Protein AF-A0A1B6F6C7-F1 (afdb_monomer_lite)

Structure (mmCIF, N/CA/C/O backbone):
data_AF-A0A1B6F6C7-F1
#
_entry.id   AF-A0A1B6F6C7-F1
#
loop_
_atom_site.group_PDB
_atom_site.id
_atom_site.type_symbol
_atom_site.label_atom_id
_atom_site.label_alt_id
_atom_site.label_comp_id
_atom_site.label_asym_id
_atom_site.label_entity_id
_atom_site.label_seq_id
_atom_site.pdbx_PDB_ins_code
_atom_site.Cartn_x
_atom_site.Cartn_y
_atom_site.Cartn_z
_atom_site.occupancy
_atom_site.B_iso_or_equiv
_atom_site.auth_seq_id
_atom_site.auth_comp_id
_atom_site.auth_asym_id
_atom_site.auth_atom_id
_atom_site.pdbx_PDB_model_num
ATOM 1 N N . MET A 1 1 ? -15.067 -20.231 -19.070 1.00 76.25 1 MET A N 1
ATOM 2 C CA . MET A 1 1 ? -14.391 -19.000 -18.606 1.00 76.25 1 MET A CA 1
ATOM 3 C C . MET A 1 1 ? -13.156 -18.671 -19.446 1.00 76.25 1 MET A C 1
ATOM 5 O O . MET A 1 1 ? -13.174 -17.639 -20.091 1.00 76.25 1 MET A O 1
ATOM 9 N N . PHE A 1 2 ? -12.139 -19.541 -19.534 1.00 83.88 2 PHE A N 1
ATOM 10 C CA . PHE A 1 2 ? -10.850 -19.178 -20.162 1.00 83.88 2 PHE A CA 1
ATOM 11 C C . PHE A 1 2 ? -10.622 -19.652 -21.613 1.00 83.88 2 PHE A C 1
ATOM 13 O O . PHE A 1 2 ? -9.588 -19.335 -22.185 1.00 83.88 2 PHE A O 1
ATOM 20 N N . GLN A 1 3 ? -11.558 -20.398 -22.221 1.00 86.00 3 GLN A N 1
ATOM 21 C CA . GLN A 1 3 ? -11.518 -20.825 -23.640 1.00 86.00 3 GLN A CA 1
ATOM 22 C C . GLN A 1 3 ? -10.151 -21.385 -24.111 1.00 86.00 3 GLN A C 1
ATOM 24 O O . GLN A 1 3 ? -9.666 -21.042 -25.184 1.00 86.00 3 GLN A O 1
ATOM 29 N N . GLY A 1 4 ? -9.484 -22.199 -23.285 1.00 85.31 4 GLY A N 1
ATOM 30 C CA . GLY A 1 4 ? -8.169 -22.777 -23.611 1.00 85.31 4 GLY A CA 1
ATOM 31 C C . GLY A 1 4 ? -6.970 -21.825 -23.470 1.00 85.31 4 GLY A C 1
ATOM 32 O O . GLY A 1 4 ? -5.833 -22.246 -23.650 1.00 85.31 4 GLY A O 1
ATOM 33 N N . LYS A 1 5 ? -7.185 -20.559 -23.094 1.00 87.38 5 LYS A N 1
ATOM 34 C CA . LYS A 1 5 ? -6.130 -19.562 -22.863 1.00 87.38 5 LYS A CA 1
ATOM 35 C C . LYS A 1 5 ? -5.751 -19.517 -21.381 1.00 87.38 5 LYS A C 1
ATOM 37 O O . LYS A 1 5 ? -6.197 -18.640 -20.646 1.00 87.38 5 LYS A O 1
ATOM 42 N N . ALA A 1 6 ? -4.921 -20.465 -20.942 1.00 88.44 6 ALA A N 1
ATOM 43 C CA . ALA A 1 6 ? -4.519 -20.602 -19.535 1.00 88.44 6 ALA A CA 1
ATOM 44 C C . ALA A 1 6 ? -3.906 -19.319 -18.932 1.00 88.44 6 ALA A C 1
ATOM 46 O O . ALA A 1 6 ? -4.139 -19.018 -17.766 1.00 88.44 6 ALA A O 1
ATOM 47 N N . GLN A 1 7 ? -3.201 -18.513 -19.733 1.00 88.25 7 GLN A N 1
ATOM 48 C CA . GLN A 1 7 ? -2.623 -17.233 -19.300 1.00 88.25 7 GLN A CA 1
ATOM 49 C C . GLN A 1 7 ? -3.668 -16.242 -18.742 1.00 88.25 7 GLN A C 1
ATOM 51 O O . GLN A 1 7 ? -3.329 -15.437 -17.870 1.00 88.25 7 GLN A O 1
ATOM 56 N N . LEU A 1 8 ? -4.928 -16.312 -19.193 1.00 90.38 8 LEU A N 1
ATOM 57 C CA . LEU A 1 8 ? -5.997 -15.419 -18.727 1.00 90.38 8 LEU A CA 1
ATOM 58 C C . LEU A 1 8 ? -6.417 -15.726 -17.286 1.00 90.38 8 LEU A C 1
ATOM 60 O O . LEU A 1 8 ? -7.058 -14.896 -16.651 1.00 90.38 8 LEU A O 1
ATOM 64 N N . ALA A 1 9 ? -6.050 -16.900 -16.766 1.00 91.19 9 ALA A N 1
ATOM 65 C CA . ALA A 1 9 ? -6.248 -17.251 -15.365 1.00 91.19 9 ALA A CA 1
ATOM 66 C C . ALA A 1 9 ? -5.147 -16.686 -14.451 1.00 91.19 9 ALA A C 1
ATOM 68 O O . ALA A 1 9 ? -5.316 -16.676 -13.238 1.00 91.19 9 ALA A O 1
ATOM 69 N N . SER A 1 10 ? -4.026 -16.212 -15.006 1.00 89.31 10 SER A N 1
ATOM 70 C CA . SER A 1 10 ? -2.888 -15.697 -14.229 1.00 89.31 10 SER A CA 1
ATOM 71 C C . SER A 1 10 ? -2.693 -14.187 -14.349 1.00 89.31 10 SER A C 1
ATOM 73 O O . SER A 1 10 ? -1.942 -13.610 -13.566 1.00 89.31 10 SER A O 1
ATOM 75 N N . SER A 1 11 ? -3.307 -13.539 -15.341 1.00 88.00 11 SER A N 1
ATOM 76 C CA . SER A 1 11 ? -3.130 -12.106 -15.577 1.00 88.00 11 SER A CA 1
ATOM 77 C C . SER A 1 11 ? -4.340 -11.464 -16.247 1.00 88.00 11 SER A C 1
ATOM 79 O O . SER A 1 11 ? -5.060 -12.102 -17.017 1.00 88.00 11 SER A O 1
ATOM 81 N N . GLY A 1 12 ? -4.507 -10.166 -15.996 1.00 88.94 12 GLY A N 1
ATOM 82 C CA . GLY A 1 12 ? -5.610 -9.371 -16.521 1.00 88.94 12 GLY A CA 1
ATOM 83 C C . GLY A 1 12 ? -6.901 -9.521 -15.709 1.00 88.94 12 GLY A C 1
ATOM 84 O O . GLY A 1 12 ? -6.965 -10.279 -14.747 1.00 88.94 12 GLY A O 1
ATOM 85 N N . PRO A 1 13 ? -7.967 -8.800 -16.079 1.00 90.44 13 PRO A N 1
ATOM 86 C CA . PRO A 1 13 ? -9.193 -8.748 -15.283 1.00 90.44 13 PRO A CA 1
ATOM 87 C C . PRO A 1 13 ? -9.908 -10.102 -15.160 1.00 90.44 13 PRO A C 1
ATOM 89 O O . PRO A 1 13 ? -10.603 -10.339 -14.179 1.00 90.44 13 PRO A O 1
ATOM 92 N N . LEU A 1 14 ? -9.718 -11.014 -16.121 1.00 93.06 14 LEU A N 1
ATOM 93 C CA . LEU A 1 14 ? -10.320 -12.351 -16.082 1.00 93.06 14 LEU A CA 1
ATOM 94 C C . LEU A 1 14 ? -9.690 -13.270 -15.027 1.00 93.06 14 LEU A C 1
ATOM 96 O O . LEU A 1 14 ? -10.319 -14.260 -14.660 1.00 93.06 14 LEU A O 1
ATOM 100 N N . SER A 1 15 ? -8.496 -12.951 -14.516 1.00 94.12 15 SER A N 1
ATOM 101 C CA . SER A 1 15 ? -7.880 -13.714 -13.427 1.00 94.12 15 SER A CA 1
ATOM 102 C C . SER A 1 15 ? -8.409 -13.321 -12.045 1.00 94.12 15 SER A C 1
ATOM 104 O O . SER A 1 15 ? -8.000 -13.910 -11.047 1.00 94.12 15 SER A O 1
ATOM 106 N N . ILE A 1 16 ? -9.268 -12.301 -11.954 1.00 94.81 16 ILE A N 1
ATOM 107 C CA . ILE A 1 16 ? -9.734 -11.747 -10.681 1.00 94.81 16 ILE A CA 1
ATOM 108 C C . ILE A 1 16 ? -10.957 -12.529 -10.190 1.00 94.81 16 ILE A C 1
ATOM 110 O O . ILE A 1 16 ? -12.015 -12.522 -10.817 1.00 94.81 16 ILE A O 1
ATOM 114 N N . ALA A 1 17 ? -10.820 -13.173 -9.031 1.00 95.56 17 ALA A N 1
ATOM 115 C CA . ALA A 1 17 ? -11.949 -13.672 -8.249 1.00 95.56 17 ALA A CA 1
ATOM 116 C C . ALA A 1 17 ? -12.552 -12.550 -7.383 1.00 95.56 17 ALA A C 1
ATOM 118 O O . ALA A 1 17 ? -11.918 -11.518 -7.168 1.00 95.56 17 ALA A O 1
ATOM 119 N N . VAL A 1 18 ? -13.762 -12.756 -6.852 1.00 97.31 18 VAL A N 1
ATOM 120 C CA . VAL A 1 18 ? -14.419 -11.781 -5.962 1.00 97.31 18 VAL A CA 1
ATOM 121 C C . VAL A 1 18 ? -13.561 -11.559 -4.701 1.00 97.31 18 VAL A C 1
ATOM 123 O O . VAL A 1 18 ? -13.364 -12.515 -3.945 1.00 97.31 18 VAL A O 1
ATOM 126 N N . PRO A 1 19 ? -13.058 -10.335 -4.435 1.00 97.12 19 PRO A N 1
ATOM 127 C CA . PRO A 1 19 ? -12.246 -10.067 -3.248 1.00 97.12 19 PRO A CA 1
ATOM 128 C C . PRO A 1 19 ? -13.073 -10.178 -1.958 1.00 97.12 19 PRO A C 1
ATOM 130 O O . PRO A 1 19 ? -14.096 -9.513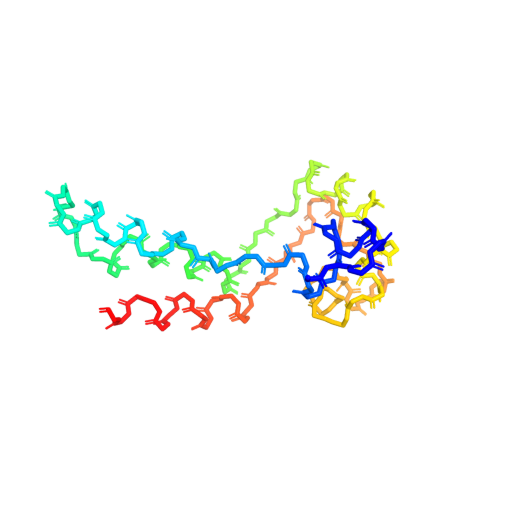 -1.813 1.00 97.12 19 PRO A O 1
ATOM 133 N N . GLY A 1 20 ? -12.624 -11.010 -1.012 1.00 97.94 20 GLY A N 1
ATOM 134 C CA . GLY A 1 20 ? -13.319 -11.265 0.261 1.00 97.94 20 GLY A CA 1
ATOM 135 C C . GLY A 1 20 ? -12.660 -10.660 1.504 1.00 97.94 20 GLY A C 1
ATOM 136 O O . GLY A 1 20 ? -13.210 -10.785 2.595 1.00 97.94 20 GLY A O 1
ATOM 137 N N . GLU A 1 21 ? -11.498 -10.017 1.354 1.00 97.88 21 GLU A N 1
ATOM 138 C CA . GLU A 1 21 ? -10.640 -9.569 2.461 1.00 97.88 21 GLU A CA 1
ATOM 139 C C . GLU A 1 21 ? -11.379 -8.673 3.471 1.00 97.88 21 GLU A C 1
ATOM 141 O O . GLU A 1 21 ? -11.460 -9.015 4.650 1.00 97.88 21 GLU A O 1
ATOM 146 N N . LEU A 1 22 ? -12.009 -7.586 3.005 1.00 97.12 22 LEU A N 1
ATOM 147 C CA . LEU A 1 22 ? -12.728 -6.648 3.879 1.00 97.12 22 LEU A CA 1
ATOM 148 C C . LEU A 1 22 ? -13.891 -7.306 4.620 1.00 97.12 22 LEU A C 1
ATOM 150 O O . LEU A 1 22 ? -14.083 -7.058 5.807 1.00 97.12 22 LEU A O 1
ATOM 154 N N . LYS A 1 23 ? -14.640 -8.186 3.944 1.00 97.19 23 LYS A N 1
ATOM 155 C CA . LYS A 1 23 ? -15.726 -8.93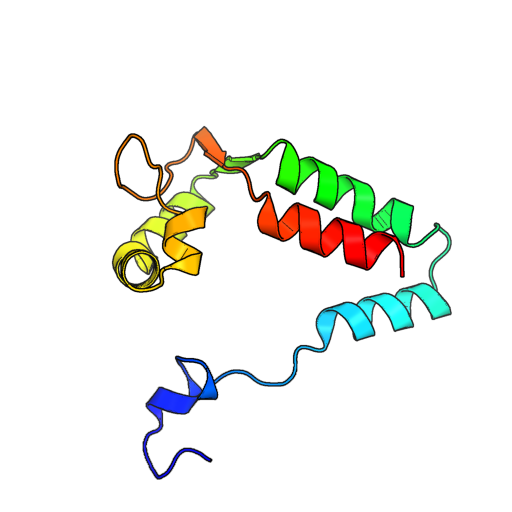0 4.584 1.00 97.19 23 LYS A CA 1
ATOM 156 C C . LYS A 1 23 ? -15.183 -9.857 5.669 1.00 97.19 23 LYS A C 1
ATOM 158 O O . LYS A 1 23 ? -15.757 -9.922 6.747 1.00 97.19 23 LYS A O 1
ATOM 163 N N . GLY A 1 24 ? -14.066 -10.537 5.414 1.00 98.12 24 GLY A N 1
ATOM 164 C CA . GLY A 1 24 ? -13.405 -11.374 6.414 1.00 98.12 24 GLY A CA 1
ATOM 165 C C . GLY A 1 24 ? -12.991 -10.582 7.655 1.00 98.12 24 GLY A C 1
ATOM 166 O O . GLY A 1 24 ? -13.315 -10.984 8.772 1.00 98.12 24 GLY A O 1
ATOM 167 N N . TYR A 1 25 ? -12.336 -9.433 7.467 1.00 97.81 25 TYR A N 1
ATOM 168 C CA . TYR A 1 25 ? -11.942 -8.562 8.578 1.00 97.81 25 TYR A CA 1
ATOM 169 C C . TYR A 1 25 ? -13.144 -8.040 9.360 1.00 97.81 25 TYR A C 1
ATOM 171 O O . TYR A 1 25 ? -13.129 -8.078 10.588 1.00 97.81 25 TYR A O 1
ATOM 179 N N . TRP A 1 26 ? -14.199 -7.622 8.663 1.00 97.31 26 TRP A N 1
ATOM 180 C CA . TRP A 1 26 ? -15.425 -7.145 9.288 1.00 97.31 26 TRP A CA 1
ATOM 181 C C . TRP A 1 26 ? -16.129 -8.226 10.113 1.00 97.31 26 TRP A C 1
ATOM 183 O O . TRP A 1 26 ? -16.496 -7.978 11.256 1.00 97.31 26 TRP A O 1
ATOM 193 N N . GLU A 1 27 ? -16.279 -9.450 9.598 1.00 98.25 27 GLU A N 1
ATOM 194 C CA . GLU A 1 27 ? -16.920 -10.531 10.364 1.00 98.25 27 GLU A CA 1
ATOM 195 C C . GLU A 1 27 ? -16.095 -10.930 11.600 1.00 98.25 27 GLU A C 1
ATOM 197 O O . GLU A 1 27 ? -16.657 -11.185 12.668 1.00 98.25 27 GLU A O 1
ATOM 202 N N . LEU A 1 28 ? -14.759 -10.941 11.494 1.00 98.12 28 LEU A N 1
ATOM 203 C CA . LEU A 1 28 ? -13.877 -11.169 12.645 1.00 98.12 28 LEU A CA 1
ATOM 204 C C . LEU A 1 28 ? -13.992 -10.041 13.672 1.00 98.12 28 LEU A C 1
ATOM 206 O O . LEU A 1 28 ? -14.091 -10.311 14.869 1.00 98.12 28 LEU A O 1
ATOM 210 N N . HIS A 1 29 ? -14.016 -8.792 13.210 1.00 97.81 29 HIS A N 1
ATOM 211 C CA . HIS A 1 29 ? -14.184 -7.618 14.059 1.00 97.81 29 HIS A CA 1
ATOM 212 C C . HIS A 1 29 ? -15.540 -7.622 14.771 1.00 97.81 29 HIS A C 1
ATOM 214 O O . HIS A 1 29 ? -15.587 -7.448 15.982 1.00 97.81 29 HIS A O 1
ATOM 220 N N . ARG A 1 30 ? -16.635 -7.940 14.076 1.00 97.19 30 ARG A N 1
ATOM 221 C CA . ARG A 1 30 ? -17.966 -8.061 14.689 1.00 97.19 30 ARG A CA 1
ATOM 222 C C . ARG A 1 30 ? -18.033 -9.128 15.772 1.00 97.19 30 ARG A C 1
ATOM 224 O O . ARG A 1 30 ? -18.775 -8.968 16.737 1.00 97.19 30 ARG A O 1
ATOM 231 N N . LYS A 1 31 ? -17.311 -10.237 15.592 1.00 98.31 31 LYS A N 1
ATOM 232 C CA . LYS A 1 31 ? -17.367 -11.374 16.515 1.00 98.31 31 LYS A CA 1
ATOM 233 C C . LYS A 1 31 ? -16.406 -11.239 17.697 1.00 98.31 31 LYS A C 1
ATOM 235 O O . LYS A 1 31 ? -16.724 -11.722 18.780 1.00 98.31 31 LYS A O 1
ATOM 240 N N . TYR A 1 32 ? -15.240 -10.630 17.487 1.00 98.38 32 TYR A N 1
ATOM 241 C CA . TYR A 1 32 ? -14.137 -10.648 18.456 1.00 98.38 32 TYR A CA 1
ATOM 242 C C . TYR A 1 32 ? -13.490 -9.279 18.706 1.00 98.38 32 TYR A C 1
ATOM 244 O O . TYR A 1 32 ? -12.599 -9.168 19.545 1.00 98.38 32 TYR A O 1
ATOM 252 N N . GLY A 1 33 ? -13.879 -8.244 17.966 1.00 97.44 33 GLY A N 1
ATOM 253 C CA . GLY A 1 33 ? -13.317 -6.905 18.073 1.00 97.44 33 GLY A CA 1
ATOM 254 C C . GLY A 1 33 ? -13.763 -6.185 19.341 1.00 97.44 33 GLY A C 1
ATOM 255 O O . GLY A 1 33 ? -14.887 -6.341 19.812 1.00 97.44 33 GLY A O 1
ATOM 256 N N . SER A 1 34 ? -12.862 -5.372 19.884 1.00 97.56 34 SER A N 1
ATOM 257 C CA . SER A 1 34 ? -13.095 -4.568 21.090 1.00 97.56 34 SER A CA 1
ATOM 258 C C . SER A 1 34 ? -12.953 -3.061 20.857 1.00 97.56 34 SER A C 1
ATOM 260 O O . SER A 1 34 ? -13.517 -2.269 21.606 1.00 97.56 34 SER A O 1
ATOM 262 N N . LEU A 1 35 ? -12.221 -2.653 19.817 1.00 97.75 35 LEU A N 1
ATOM 263 C CA . LEU A 1 35 ? -12.083 -1.256 19.396 1.00 97.75 35 LEU A CA 1
ATOM 264 C C . LEU A 1 35 ? -13.112 -0.914 18.318 1.00 97.75 35 LEU A C 1
ATOM 266 O O . LEU A 1 35 ? -13.570 -1.804 17.602 1.00 97.75 35 LEU A O 1
ATOM 270 N N . GLN A 1 36 ? -13.439 0.368 18.147 1.00 97.12 36 GLN A N 1
ATOM 271 C CA . GLN A 1 36 ? -14.265 0.787 17.011 1.00 97.12 36 GLN A CA 1
ATOM 272 C C . GLN A 1 36 ? -13.530 0.497 15.698 1.00 97.12 36 GLN A C 1
ATOM 274 O O . GLN A 1 36 ? -12.317 0.684 15.605 1.00 97.12 36 GLN A O 1
ATOM 279 N N . TRP A 1 37 ? -14.270 0.066 14.675 1.00 97.50 37 TRP A N 1
ATOM 280 C CA . TRP A 1 37 ? -13.714 -0.286 13.366 1.00 97.50 37 TRP A CA 1
ATOM 281 C C . TRP A 1 37 ? -12.853 0.836 12.773 1.00 97.50 37 TRP A C 1
ATOM 283 O O . TRP A 1 37 ? -11.713 0.609 12.368 1.00 97.50 37 TRP A O 1
ATOM 293 N N . SER A 1 38 ? -13.347 2.071 12.841 1.00 97.69 38 SER A N 1
ATOM 294 C CA . SER A 1 38 ? -12.637 3.257 12.362 1.00 97.69 38 SER A CA 1
ATOM 295 C C . SER A 1 38 ? -11.261 3.443 13.007 1.00 97.69 38 SER A C 1
ATOM 297 O O . SER A 1 38 ? -10.305 3.804 12.323 1.00 97.69 38 SER A O 1
ATOM 299 N N . GLN A 1 39 ? -11.121 3.121 14.299 1.00 97.94 39 GLN A N 1
ATOM 300 C CA . GLN A 1 39 ? -9.851 3.228 15.024 1.00 97.94 39 GLN A CA 1
ATOM 301 C C . GLN A 1 39 ? -8.799 2.240 14.508 1.00 97.94 39 GLN A C 1
ATOM 303 O O . GLN A 1 39 ? -7.607 2.518 14.607 1.00 97.94 39 GLN A O 1
ATOM 308 N N . LEU A 1 40 ? -9.222 1.100 13.954 1.00 97.56 40 LEU A N 1
ATOM 309 C CA . LEU A 1 40 ? -8.317 0.107 13.375 1.00 97.5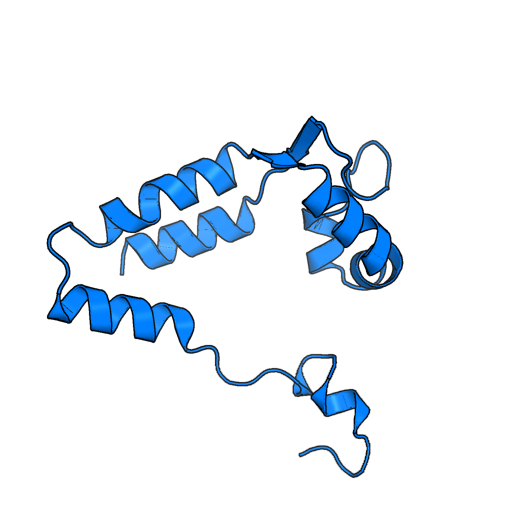6 40 LEU A CA 1
ATOM 310 C C . LEU A 1 40 ? -7.819 0.529 11.988 1.00 97.56 40 LEU A C 1
ATOM 312 O O . LEU A 1 40 ? -6.681 0.240 11.622 1.00 97.56 40 LEU A O 1
ATOM 316 N N . VAL A 1 41 ? -8.664 1.217 11.217 1.00 98.06 41 VAL A N 1
ATOM 317 C CA . VAL A 1 41 ? -8.359 1.619 9.835 1.00 98.06 41 VAL A CA 1
ATOM 318 C C . VAL A 1 41 ? -7.576 2.938 9.785 1.00 98.06 41 VAL A C 1
ATOM 320 O O . VAL A 1 41 ? -6.729 3.121 8.906 1.00 98.06 41 VAL A O 1
ATOM 323 N N . GLU A 1 42 ? -7.806 3.838 10.744 1.00 98.31 42 GLU A N 1
ATOM 324 C CA . GLU A 1 42 ? -7.229 5.190 10.795 1.00 98.31 42 GLU A CA 1
ATOM 325 C C . GLU A 1 42 ? -5.698 5.249 10.618 1.00 98.31 42 GLU A C 1
ATOM 327 O O . GLU A 1 42 ? -5.239 6.017 9.767 1.00 98.31 42 GLU A O 1
ATOM 332 N N . PRO A 1 43 ? -4.873 4.419 11.290 1.00 98.38 43 PRO A N 1
ATOM 333 C CA . PRO A 1 43 ? -3.421 4.472 11.101 1.00 98.38 43 PRO A CA 1
ATOM 334 C C . PRO A 1 43 ? -2.993 4.180 9.654 1.00 98.38 43 PRO A C 1
ATOM 336 O O . PRO A 1 43 ? -2.029 4.755 9.149 1.00 98.38 43 PRO A O 1
ATOM 339 N N . SER A 1 44 ? -3.735 3.313 8.959 1.00 98.25 44 SER A N 1
ATOM 340 C CA . SER A 1 44 ? -3.459 2.963 7.561 1.00 98.25 44 SER A CA 1
ATOM 341 C C . SER A 1 44 ? -3.899 4.064 6.597 1.00 98.25 44 SER A C 1
ATOM 343 O O . SER A 1 44 ? -3.240 4.281 5.579 1.00 98.25 44 SER A O 1
ATOM 345 N N . ILE A 1 45 ? -4.974 4.795 6.923 1.00 98.56 45 ILE A N 1
ATOM 346 C CA . ILE A 1 45 ? -5.360 6.016 6.201 1.00 98.56 45 ILE A CA 1
ATOM 347 C C . ILE A 1 45 ? -4.219 7.025 6.294 1.00 98.56 45 ILE A C 1
ATOM 349 O O . ILE A 1 45 ? -3.733 7.485 5.263 1.00 98.56 45 ILE A O 1
ATOM 353 N N . GLN A 1 46 ? -3.750 7.308 7.511 1.00 98.38 46 GLN A N 1
ATOM 354 C CA . GLN A 1 46 ? -2.685 8.279 7.745 1.00 98.38 46 GLN A CA 1
ATOM 355 C C . GLN A 1 46 ? -1.417 7.915 6.981 1.00 98.38 46 GLN A C 1
ATOM 357 O O . GLN A 1 46 ? -0.877 8.769 6.285 1.00 98.38 46 GLN A O 1
ATOM 362 N N . LEU A 1 47 ? -0.988 6.650 7.030 1.00 98.06 47 LEU A N 1
ATOM 363 C CA . LEU A 1 47 ? 0.186 6.184 6.292 1.00 98.06 47 LEU A CA 1
ATOM 364 C C . LEU A 1 47 ? 0.014 6.306 4.770 1.00 98.06 47 LEU A C 1
ATOM 366 O O . LEU A 1 47 ? 0.957 6.648 4.064 1.00 98.06 47 LEU A O 1
ATOM 370 N N . ALA A 1 48 ? -1.185 6.053 4.242 1.00 98.00 48 ALA A N 1
ATOM 371 C CA . ALA A 1 48 ? -1.454 6.199 2.815 1.00 98.00 48 ALA A CA 1
ATOM 372 C C . ALA A 1 48 ? -1.480 7.674 2.359 1.00 98.00 48 ALA A C 1
ATOM 374 O O . ALA A 1 48 ? -1.126 7.959 1.211 1.00 98.00 48 ALA A O 1
ATOM 375 N N . GLU A 1 49 ? -1.873 8.611 3.230 1.00 97.69 49 GLU A N 1
ATOM 376 C CA . GLU A 1 49 ? -1.881 10.056 2.943 1.00 97.69 49 GLU A CA 1
ATOM 377 C C . GLU A 1 49 ? -0.515 10.711 3.115 1.00 97.69 49 GLU A C 1
ATOM 379 O O . GLU A 1 49 ? -0.059 11.449 2.235 1.00 97.69 49 GLU A O 1
ATOM 384 N N . SER A 1 50 ? 0.127 10.456 4.254 1.00 97.06 50 SER A N 1
ATOM 385 C CA . SER A 1 50 ? 1.435 11.015 4.572 1.00 97.06 50 SER A CA 1
ATOM 386 C C . SER A 1 50 ? 2.513 10.349 3.732 1.00 97.06 50 SER A C 1
ATOM 388 O O . SER A 1 50 ? 3.362 11.056 3.203 1.00 97.06 50 SER A O 1
ATOM 390 N N . GLY A 1 51 ? 2.398 9.045 3.493 1.00 96.50 51 GLY A N 1
ATOM 391 C CA . GLY A 1 51 ? 3.351 8.232 2.757 1.00 96.50 51 GLY A CA 1
ATOM 392 C C . GLY A 1 51 ? 4.282 7.440 3.670 1.00 96.50 51 GLY A C 1
ATOM 393 O O . GLY A 1 51 ? 4.236 7.520 4.897 1.00 96.50 51 GLY A O 1
ATOM 394 N N . ASN A 1 52 ? 5.154 6.649 3.056 1.00 96.06 52 ASN A N 1
ATOM 395 C CA . ASN A 1 52 ? 6.164 5.870 3.762 1.00 96.06 52 ASN A CA 1
ATOM 396 C C . ASN A 1 52 ? 7.448 5.752 2.941 1.00 96.06 52 ASN A C 1
ATOM 398 O O . ASN A 1 52 ? 7.435 5.895 1.717 1.00 96.06 52 ASN A O 1
ATOM 402 N N . TYR A 1 53 ? 8.555 5.443 3.618 1.00 97.75 53 TYR A N 1
ATOM 403 C CA . TYR A 1 53 ? 9.805 5.138 2.934 1.00 97.75 53 TYR A CA 1
ATOM 404 C C . TYR A 1 53 ? 9.687 3.831 2.157 1.00 97.75 53 TYR A C 1
ATOM 406 O O . TYR A 1 53 ? 9.139 2.838 2.647 1.00 97.75 53 TYR A O 1
ATOM 414 N N . VAL A 1 54 ? 10.215 3.839 0.941 1.00 97.88 54 VAL A N 1
ATOM 415 C CA . VAL A 1 54 ? 10.451 2.634 0.157 1.00 97.88 54 VAL A CA 1
ATOM 416 C C . VAL A 1 54 ? 11.609 1.886 0.798 1.00 97.88 54 VAL A C 1
ATOM 418 O O . VAL A 1 54 ? 12.663 2.458 1.063 1.00 97.88 54 VAL A O 1
ATOM 421 N N . THR A 1 55 ? 11.384 0.609 1.085 1.00 98.19 55 THR A N 1
ATOM 422 C CA . THR A 1 55 ? 12.400 -0.296 1.621 1.00 98.19 55 THR A CA 1
ATOM 423 C C . THR A 1 55 ? 13.189 -0.939 0.484 1.00 98.19 55 THR A C 1
ATOM 425 O O . THR A 1 55 ? 12.684 -1.035 -0.637 1.00 98.19 55 THR A O 1
ATOM 428 N N . ASP A 1 56 ? 14.372 -1.479 0.781 1.00 98.50 56 ASP A N 1
ATOM 429 C CA . ASP A 1 56 ? 15.175 -2.240 -0.192 1.00 98.50 56 ASP A CA 1
ATOM 430 C C . ASP A 1 56 ? 14.371 -3.391 -0.818 1.00 98.50 56 ASP A C 1
ATOM 432 O O . ASP A 1 56 ? 14.445 -3.657 -2.020 1.00 98.50 56 ASP A O 1
ATOM 436 N N . PHE A 1 57 ? 13.533 -4.048 -0.007 1.00 98.25 57 PHE A N 1
ATOM 437 C CA . PHE A 1 57 ? 12.641 -5.095 -0.492 1.00 98.25 57 PHE A CA 1
ATOM 438 C C . PHE A 1 57 ? 11.629 -4.548 -1.502 1.00 98.25 57 PHE A C 1
ATOM 440 O O . PHE A 1 57 ? 11.475 -5.123 -2.580 1.00 98.25 57 PHE A O 1
ATOM 447 N N . LEU A 1 58 ? 10.964 -3.428 -1.197 1.00 97.81 58 LEU A N 1
ATOM 448 C CA . LEU A 1 58 ? 10.001 -2.841 -2.123 1.00 97.81 58 LEU A CA 1
ATOM 449 C C . LEU A 1 58 ? 10.681 -2.380 -3.419 1.00 97.81 58 LEU A C 1
ATOM 451 O O . LEU A 1 58 ? 10.160 -2.680 -4.489 1.00 97.81 58 LEU A O 1
ATOM 455 N N . GLU A 1 59 ? 11.851 -1.740 -3.353 1.00 98.31 59 GLU A N 1
ATOM 456 C CA . GLU A 1 59 ? 12.622 -1.388 -4.555 1.00 98.31 59 GLU A CA 1
ATOM 457 C C . GLU A 1 59 ? 12.915 -2.629 -5.412 1.00 98.31 59 GLU A C 1
ATOM 459 O O . GLU A 1 59 ? 12.694 -2.611 -6.625 1.00 9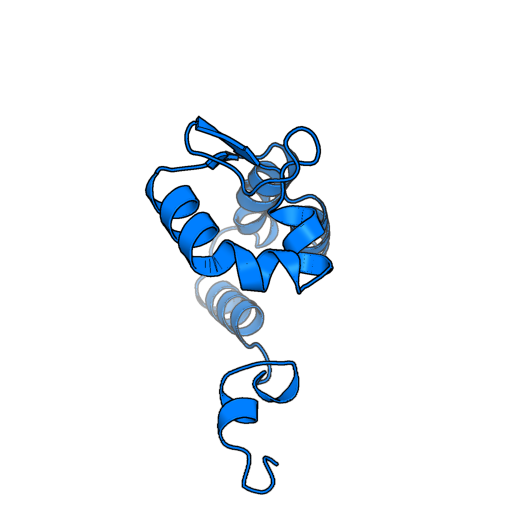8.31 59 GLU A O 1
ATOM 464 N N . SER A 1 60 ? 13.349 -3.734 -4.794 1.00 98.44 60 SER A N 1
ATOM 465 C CA . SER A 1 60 ? 13.647 -4.974 -5.522 1.00 98.44 60 SER A CA 1
ATOM 466 C C . SER A 1 60 ? 12.426 -5.513 -6.283 1.00 98.44 60 SER A C 1
ATOM 468 O O . SER A 1 60 ? 12.536 -5.903 -7.450 1.00 98.44 60 SER A O 1
ATOM 470 N N . VAL A 1 61 ? 11.239 -5.456 -5.666 1.00 98.19 61 VAL A N 1
ATOM 471 C CA . VAL A 1 61 ? 9.972 -5.870 -6.282 1.00 98.19 61 VAL A CA 1
ATOM 472 C C . VAL A 1 61 ? 9.576 -4.913 -7.404 1.00 98.19 61 VAL A C 1
ATOM 474 O O . VAL A 1 61 ? 9.206 -5.366 -8.488 1.00 98.19 61 VAL A O 1
ATOM 477 N N . LEU A 1 62 ? 9.681 -3.602 -7.177 1.00 97.94 62 LEU A N 1
ATOM 478 C CA . LEU A 1 62 ? 9.361 -2.587 -8.180 1.00 97.94 62 LEU A CA 1
ATOM 479 C C . LEU A 1 62 ? 10.249 -2.737 -9.418 1.00 97.94 62 LEU A C 1
ATOM 481 O O . LEU A 1 62 ? 9.735 -2.778 -10.536 1.00 97.94 62 LEU A O 1
ATOM 485 N N . LYS A 1 63 ? 11.557 -2.939 -9.230 1.00 97.62 63 LYS A N 1
ATOM 486 C CA . LYS A 1 63 ? 12.505 -3.201 -10.318 1.00 97.62 63 LYS A CA 1
ATOM 487 C C . LYS A 1 63 ? 12.149 -4.474 -11.085 1.00 97.62 63 LYS A C 1
ATOM 489 O O . LYS A 1 63 ? 12.108 -4.455 -12.314 1.00 97.62 63 LYS A O 1
ATOM 494 N N . ALA A 1 64 ? 11.838 -5.565 -10.382 1.00 98.06 64 ALA A N 1
ATOM 495 C CA . ALA A 1 64 ? 11.450 -6.832 -11.004 1.00 98.06 64 ALA A CA 1
ATOM 496 C C . ALA A 1 64 ? 10.123 -6.743 -11.783 1.00 98.06 64 ALA A C 1
ATOM 498 O O . ALA A 1 64 ? 9.905 -7.498 -12.731 1.00 98.06 64 ALA A O 1
ATOM 499 N N . LYS A 1 65 ? 9.225 -5.829 -11.396 1.00 97.12 65 LYS A N 1
ATOM 500 C CA . LYS A 1 65 ? 7.906 -5.631 -12.017 1.00 97.12 65 LYS A CA 1
ATOM 501 C C . LYS A 1 65 ? 7.818 -4.388 -12.900 1.00 97.12 65 LYS A C 1
ATOM 503 O O . LYS A 1 65 ? 6.739 -4.114 -13.421 1.00 97.12 65 LYS A O 1
ATOM 508 N N . LYS A 1 66 ? 8.933 -3.687 -13.135 1.00 96.94 66 LYS A N 1
ATOM 509 C CA . LYS A 1 66 ? 8.993 -2.397 -13.837 1.00 96.94 66 LYS A CA 1
ATOM 510 C C . LYS A 1 66 ? 8.183 -2.398 -15.134 1.00 96.94 66 LYS A C 1
ATOM 512 O O . LYS A 1 66 ? 7.277 -1.589 -15.279 1.00 96.94 66 LYS A O 1
ATOM 517 N N . ASN A 1 67 ? 8.407 -3.364 -16.024 1.00 96.44 67 ASN A N 1
ATOM 518 C CA . ASN A 1 67 ? 7.674 -3.443 -17.296 1.00 96.44 67 ASN A CA 1
ATOM 519 C C . ASN A 1 67 ? 6.151 -3.572 -17.113 1.00 96.44 67 ASN A C 1
ATOM 521 O O . ASN A 1 67 ? 5.391 -2.932 -17.834 1.00 96.44 67 ASN A O 1
ATOM 525 N N . ALA A 1 68 ? 5.692 -4.371 -16.145 1.00 94.81 68 ALA A N 1
ATOM 526 C CA . ALA A 1 68 ? 4.264 -4.521 -15.866 1.00 94.81 68 ALA A CA 1
ATOM 527 C C . ALA A 1 68 ? 3.665 -3.229 -15.287 1.00 94.81 68 ALA A C 1
ATOM 529 O O . ALA A 1 68 ? 2.598 -2.811 -15.721 1.00 94.81 68 ALA A O 1
ATOM 530 N N . ILE A 1 69 ? 4.389 -2.568 -14.377 1.00 97.12 69 ILE A N 1
ATOM 531 C CA . ILE A 1 69 ? 3.995 -1.281 -13.786 1.00 97.12 69 ILE A CA 1
ATOM 532 C C . ILE A 1 69 ? 3.884 -0.202 -14.862 1.00 97.12 69 ILE A C 1
ATOM 534 O O . ILE A 1 69 ? 2.909 0.540 -14.887 1.00 97.12 69 ILE A O 1
ATOM 538 N N . PHE A 1 70 ? 4.855 -0.120 -15.776 1.00 96.69 70 PHE A N 1
ATOM 539 C CA . PHE A 1 70 ? 4.793 0.833 -16.880 1.00 96.69 70 PHE A CA 1
ATOM 540 C C . PHE A 1 70 ? 3.598 0.560 -17.789 1.00 96.69 70 PHE A C 1
ATOM 542 O O . PHE A 1 70 ? 2.976 1.515 -18.238 1.00 96.69 70 PHE A O 1
ATOM 549 N N . ASN A 1 71 ? 3.239 -0.696 -18.043 1.00 95.19 71 ASN A N 1
ATOM 550 C CA . ASN A 1 71 ? 2.148 -1.038 -18.958 1.00 95.19 71 ASN A CA 1
ATOM 551 C C . ASN A 1 71 ? 0.740 -0.901 -18.354 1.00 95.19 71 ASN A C 1
ATOM 553 O O . ASN A 1 71 ? -0.229 -0.891 -19.111 1.00 95.19 71 ASN A O 1
ATOM 557 N N . ASP A 1 72 ? 0.612 -0.758 -17.033 1.00 94.75 72 ASP A N 1
ATOM 558 C CA . ASP A 1 72 ? -0.668 -0.538 -16.355 1.00 94.75 72 ASP A CA 1
ATOM 559 C C . ASP A 1 72 ? -0.802 0.931 -15.899 1.00 94.75 72 ASP A C 1
ATOM 561 O O . ASP A 1 72 ? -0.015 1.391 -15.069 1.00 94.75 72 ASP A O 1
ATOM 565 N N . PRO A 1 73 ? -1.788 1.699 -16.404 1.00 94.00 73 PRO A N 1
ATOM 566 C CA . PRO A 1 73 ? -1.937 3.111 -16.049 1.00 94.00 73 PRO A CA 1
ATOM 567 C C . PRO A 1 73 ? -2.135 3.370 -14.549 1.00 94.00 73 PRO A C 1
ATOM 569 O O . PRO A 1 73 ? -1.612 4.356 -14.031 1.00 94.00 73 PRO A O 1
ATOM 572 N N . GLY A 1 74 ? -2.863 2.496 -13.847 1.00 92.94 74 GLY A N 1
ATOM 573 C CA . GLY A 1 74 ? -3.139 2.652 -12.418 1.00 92.94 74 GLY A CA 1
ATOM 574 C C . GLY A 1 74 ? -1.915 2.346 -11.557 1.00 92.94 74 GLY A C 1
ATOM 575 O O . GLY A 1 74 ? -1.636 3.059 -10.589 1.00 92.94 74 GLY A O 1
ATOM 576 N N . MET A 1 75 ? -1.136 1.328 -11.936 1.00 95.38 75 MET A N 1
ATOM 577 C CA . MET A 1 75 ? 0.146 1.047 -11.293 1.00 95.38 75 MET A CA 1
ATOM 578 C C . MET A 1 75 ? 1.151 2.162 -11.562 1.00 95.38 75 MET A C 1
ATOM 580 O O . MET A 1 75 ? 1.822 2.593 -10.625 1.00 95.38 75 MET A O 1
ATOM 584 N N . ARG A 1 76 ? 1.236 2.655 -12.804 1.00 96.12 76 ARG A N 1
ATOM 585 C CA . ARG A 1 76 ? 2.161 3.729 -13.184 1.00 96.12 76 ARG A CA 1
ATOM 586 C C . ARG A 1 76 ? 1.950 4.977 -12.335 1.00 96.12 76 ARG A C 1
ATOM 588 O O . ARG A 1 76 ? 2.913 5.514 -11.806 1.00 96.12 76 ARG A O 1
ATOM 595 N N . GLU A 1 77 ? 0.697 5.388 -12.161 1.00 95.44 77 GLU A N 1
ATOM 596 C CA . GLU A 1 77 ? 0.329 6.556 -11.353 1.00 95.44 77 GLU A CA 1
ATOM 597 C C . GLU A 1 77 ? 0.837 6.476 -9.906 1.00 95.44 77 GLU A C 1
ATOM 599 O O . GLU A 1 77 ? 1.165 7.496 -9.309 1.00 95.44 77 GLU A O 1
ATOM 604 N N . THR A 1 78 ? 0.903 5.272 -9.333 1.00 95.75 78 THR A N 1
ATOM 605 C CA . THR A 1 78 ? 1.313 5.086 -7.934 1.00 95.75 78 THR A CA 1
ATOM 606 C C . THR A 1 78 ? 2.811 4.812 -7.801 1.00 95.75 78 THR A C 1
ATOM 608 O O . THR A 1 78 ? 3.463 5.308 -6.883 1.00 95.75 78 THR A O 1
ATOM 611 N N . PHE A 1 79 ? 3.366 3.982 -8.684 1.00 97.19 79 PHE A N 1
ATOM 612 C CA . PHE A 1 79 ? 4.670 3.351 -8.482 1.00 97.19 79 PHE A CA 1
ATOM 613 C C . PHE A 1 79 ? 5.794 3.899 -9.361 1.00 97.19 79 PHE A C 1
ATOM 615 O O . PHE A 1 79 ? 6.930 3.454 -9.196 1.00 97.19 79 PHE A O 1
ATOM 622 N N . ILE A 1 80 ? 5.503 4.853 -10.249 1.00 97.12 80 ILE A N 1
ATOM 623 C CA . ILE A 1 80 ? 6.516 5.625 -10.971 1.00 97.12 80 ILE A CA 1
ATOM 624 C C . ILE A 1 80 ? 6.659 6.998 -10.324 1.00 97.12 80 ILE A C 1
ATOM 626 O O . ILE A 1 80 ? 5.679 7.711 -10.112 1.00 97.12 80 ILE A O 1
ATOM 630 N N . ASP A 1 81 ? 7.899 7.359 -10.026 1.00 95.81 81 ASP A N 1
ATOM 631 C CA . ASP A 1 81 ? 8.280 8.690 -9.592 1.00 95.81 81 ASP A CA 1
ATOM 632 C C . ASP A 1 81 ? 8.165 9.656 -10.786 1.00 95.81 81 ASP A C 1
ATOM 634 O O . ASP A 1 81 ? 8.873 9.484 -11.785 1.00 95.81 81 ASP A O 1
ATOM 638 N N . PRO A 1 82 ? 7.292 10.677 -10.723 1.00 92.81 82 PRO A N 1
ATOM 639 C CA . PRO A 1 82 ? 7.082 11.598 -11.835 1.00 92.81 82 PRO A CA 1
ATOM 640 C C . PRO A 1 82 ? 8.309 12.469 -12.140 1.00 92.81 82 PRO A C 1
ATOM 642 O O . PRO A 1 82 ? 8.400 13.000 -13.244 1.00 92.81 82 PRO A O 1
ATOM 645 N N . LEU A 1 83 ? 9.243 12.630 -11.193 1.00 93.94 83 LEU A N 1
ATOM 646 C CA . LEU A 1 83 ? 10.450 13.438 -11.388 1.00 93.94 83 LEU A CA 1
ATOM 647 C C . LEU A 1 83 ? 11.512 12.686 -12.187 1.00 93.94 83 LEU A C 1
ATOM 649 O O . LEU A 1 83 ? 12.183 13.266 -13.037 1.00 93.94 83 LEU A O 1
ATOM 653 N N . THR A 1 84 ? 11.674 11.394 -11.903 1.00 95.25 84 THR A N 1
ATOM 654 C CA . THR A 1 84 ? 12.694 10.554 -12.546 1.00 95.25 84 THR A CA 1
ATOM 655 C C . THR A 1 84 ? 12.139 9.730 -13.704 1.00 95.25 84 THR A C 1
ATOM 657 O O . THR A 1 84 ? 12.916 9.218 -14.509 1.00 95.25 84 THR A O 1
ATOM 660 N N . ASN A 1 85 ? 10.810 9.621 -13.809 1.00 95.75 85 ASN A N 1
ATOM 661 C CA . ASN A 1 85 ? 10.108 8.725 -14.724 1.00 95.75 85 ASN A CA 1
ATOM 662 C C . ASN A 1 85 ? 10.617 7.273 -14.610 1.00 95.75 85 ASN A C 1
ATOM 664 O O . ASN A 1 85 ? 10.754 6.560 -15.604 1.00 95.75 85 ASN A O 1
ATOM 668 N N . ASP A 1 86 ? 10.924 6.845 -13.383 1.00 96.75 86 ASP A N 1
ATOM 669 C CA . ASP A 1 86 ? 11.343 5.488 -13.039 1.00 96.75 86 ASP A CA 1
ATOM 670 C C . ASP A 1 86 ? 10.616 5.012 -11.769 1.00 96.75 86 ASP A C 1
ATOM 672 O O . ASP A 1 86 ? 9.962 5.789 -11.080 1.00 96.75 86 ASP A O 1
ATOM 676 N N . THR A 1 87 ? 10.685 3.722 -11.454 1.00 97.75 87 THR A N 1
ATOM 677 C CA . THR A 1 87 ? 10.146 3.184 -10.207 1.00 97.75 87 THR A CA 1
ATOM 678 C C . THR A 1 87 ? 10.858 3.767 -8.994 1.00 97.75 87 THR A C 1
ATOM 680 O O . THR A 1 87 ? 12.074 3.966 -9.028 1.00 97.75 87 THR A O 1
ATOM 683 N N . TRP A 1 88 ? 10.117 3.939 -7.899 1.00 97.75 88 TRP A N 1
ATOM 684 C CA . TRP A 1 88 ? 10.685 4.386 -6.630 1.00 97.75 88 TRP A CA 1
ATOM 685 C C . TRP A 1 88 ? 11.830 3.487 -6.134 1.00 97.75 88 TRP A C 1
ATOM 687 O O . TRP A 1 88 ? 11.781 2.261 -6.254 1.00 97.75 88 TRP A O 1
ATOM 697 N N . LYS A 1 89 ? 12.834 4.118 -5.528 1.00 97.62 89 LYS A N 1
ATOM 698 C CA . LYS A 1 89 ? 14.047 3.519 -4.960 1.00 97.62 89 LYS A CA 1
ATOM 699 C C . LYS A 1 89 ? 14.035 3.584 -3.439 1.00 97.62 89 LYS A C 1
ATOM 701 O O . LYS A 1 89 ? 13.328 4.407 -2.857 1.00 97.62 89 LYS A O 1
ATOM 706 N N . SER A 1 90 ? 14.838 2.745 -2.799 1.00 98.12 90 SER A N 1
ATOM 707 C CA . SER A 1 90 ? 14.978 2.713 -1.349 1.00 98.12 90 SER A CA 1
ATOM 708 C C . SER A 1 90 ? 15.345 4.085 -0.781 1.00 98.12 90 SER A C 1
ATOM 710 O O . SER A 1 90 ? 16.078 4.866 -1.394 1.00 98.12 90 SER A O 1
ATOM 712 N N . GLY A 1 91 ? 14.765 4.415 0.371 1.00 97.44 91 GLY A N 1
ATOM 713 C CA . GLY A 1 91 ? 14.916 5.720 1.016 1.00 97.44 91 GLY A CA 1
ATOM 714 C C . GLY A 1 91 ? 14.101 6.853 0.379 1.00 97.44 91 GLY A C 1
ATOM 715 O O . GLY A 1 91 ? 13.947 7.902 1.005 1.00 97.44 91 GLY A O 1
ATOM 716 N N . GLN A 1 92 ? 13.515 6.662 -0.810 1.00 96.56 92 GLN A N 1
ATOM 717 C CA . GLN A 1 92 ? 12.508 7.588 -1.334 1.00 96.56 92 GLN A CA 1
ATOM 718 C C . GLN A 1 92 ? 11.169 7.401 -0.616 1.00 96.56 92 GLN A C 1
ATOM 720 O O . GLN A 1 92 ? 10.938 6.406 0.070 1.00 96.56 92 GLN A O 1
ATOM 725 N N . TYR A 1 93 ? 10.275 8.373 -0.773 1.00 95.00 93 TYR A N 1
ATOM 726 C CA . TYR A 1 93 ? 9.038 8.457 -0.008 1.00 95.00 93 TYR A CA 1
ATOM 727 C C . TYR A 1 93 ? 7.819 8.416 -0.936 1.00 95.00 93 TYR A C 1
ATOM 729 O O . TYR A 1 93 ? 7.660 9.287 -1.789 1.00 95.00 93 TYR A O 1
ATOM 737 N N . ILE A 1 94 ? 6.965 7.402 -0.775 1.00 95.75 94 ILE A N 1
ATOM 738 C CA . ILE A 1 94 ? 5.809 7.134 -1.646 1.00 95.75 94 ILE A CA 1
ATOM 739 C C . ILE A 1 94 ? 4.492 7.412 -0.915 1.00 95.75 94 ILE A C 1
ATOM 741 O O . ILE A 1 94 ? 4.306 6.979 0.220 1.00 95.75 94 ILE A O 1
ATOM 745 N N . LYS A 1 95 ? 3.551 8.090 -1.584 1.00 96.25 95 LYS A N 1
ATOM 746 C CA . LYS A 1 95 ? 2.180 8.344 -1.098 1.00 96.25 95 LYS A CA 1
ATOM 747 C C . LYS A 1 95 ? 1.154 7.539 -1.894 1.00 96.25 95 LYS A C 1
ATOM 749 O O . LYS A 1 95 ? 1.375 7.234 -3.063 1.00 96.25 95 LYS A O 1
ATOM 754 N N . ARG A 1 96 ? 0.007 7.217 -1.285 1.00 97.12 96 ARG A N 1
ATOM 755 C CA . ARG A 1 96 ? -1.082 6.439 -1.911 1.00 97.12 96 ARG A CA 1
ATOM 756 C C . ARG A 1 96 ? -2.458 7.092 -1.679 1.00 97.12 96 ARG A C 1
ATOM 758 O O . ARG A 1 96 ? -3.332 6.487 -1.054 1.00 97.12 96 ARG A O 1
ATOM 765 N N . PRO A 1 97 ? -2.710 8.299 -2.217 1.00 96.75 97 PRO A N 1
ATOM 766 C CA . PRO A 1 97 ? -3.920 9.074 -1.914 1.00 96.75 97 PRO A CA 1
ATOM 767 C C . PRO A 1 97 ? -5.232 8.388 -2.339 1.00 96.75 97 PRO A C 1
ATOM 769 O O . PRO A 1 97 ? -6.246 8.503 -1.651 1.00 96.75 97 PRO A O 1
ATOM 772 N N . LYS A 1 98 ? -5.237 7.620 -3.440 1.00 97.50 98 LYS A N 1
ATOM 773 C CA . LYS A 1 98 ? -6.423 6.847 -3.862 1.00 97.50 98 LYS A CA 1
ATOM 774 C C . LYS A 1 98 ? -6.756 5.710 -2.893 1.00 97.50 98 LYS A C 1
ATOM 776 O O . LYS A 1 98 ? -7.930 5.469 -2.605 1.00 97.50 98 LYS A O 1
ATOM 781 N N . LEU A 1 99 ? -5.728 5.050 -2.355 1.00 97.88 99 LEU A N 1
ATOM 782 C CA . LEU A 1 99 ? -5.904 4.040 -1.316 1.00 97.88 99 LEU A CA 1
ATOM 783 C C . LEU A 1 99 ? -6.427 4.689 -0.033 1.00 97.88 99 LEU A C 1
ATOM 785 O O . LEU A 1 99 ? -7.405 4.203 0.520 1.00 97.88 99 LEU A O 1
ATOM 789 N N . ALA A 1 100 ? -5.862 5.828 0.378 1.00 98.38 100 ALA A N 1
ATOM 790 C CA . ALA A 1 100 ? -6.358 6.577 1.529 1.00 98.38 100 ALA A CA 1
ATOM 791 C C . ALA A 1 100 ? -7.844 6.936 1.394 1.00 98.38 100 ALA A C 1
ATOM 793 O O . ALA A 1 100 ? -8.617 6.705 2.318 1.00 98.38 100 ALA A O 1
ATOM 794 N N . LYS A 1 101 ? -8.279 7.432 0.225 1.00 98.25 101 LYS A N 1
ATOM 795 C CA . LYS A 1 101 ? -9.699 7.718 -0.044 1.00 98.25 101 LYS A CA 1
ATOM 796 C C . LYS A 1 101 ? -10.581 6.475 0.118 1.00 98.25 101 LYS A C 1
ATOM 798 O O . LYS A 1 101 ? -11.666 6.571 0.683 1.00 98.25 101 LYS A O 1
ATOM 803 N N . THR A 1 102 ? -10.112 5.326 -0.361 1.00 98.06 102 THR A N 1
ATOM 804 C CA . THR A 1 102 ? -10.831 4.049 -0.239 1.00 98.06 102 THR A CA 1
ATOM 805 C C . THR A 1 102 ? -10.926 3.615 1.224 1.00 98.06 102 THR A C 1
ATOM 807 O O . THR A 1 102 ? -12.013 3.319 1.708 1.00 98.06 102 THR A O 1
ATOM 810 N N . LEU A 1 103 ? -9.816 3.671 1.964 1.00 98.38 103 LEU A N 1
ATOM 811 C CA . LEU A 1 103 ? -9.778 3.354 3.392 1.00 98.38 103 LEU A CA 1
ATOM 812 C C . LEU A 1 103 ? -10.653 4.310 4.223 1.00 98.38 103 LEU A C 1
ATOM 814 O O . LEU A 1 103 ? -11.312 3.870 5.159 1.00 98.38 103 LEU A O 1
ATOM 818 N N . LYS A 1 104 ? -10.742 5.594 3.849 1.00 98.38 104 LYS A N 1
ATOM 819 C CA . LYS A 1 104 ? -11.664 6.564 4.469 1.00 98.38 104 LYS A CA 1
ATOM 820 C C . LYS A 1 104 ? -13.134 6.205 4.272 1.00 98.38 104 LYS A C 1
ATOM 822 O O . LYS A 1 104 ? -13.929 6.513 5.152 1.00 98.38 104 LYS A O 1
ATOM 827 N N . ALA A 1 105 ? -13.502 5.618 3.134 1.00 97.88 105 ALA A N 1
ATOM 828 C CA . ALA A 1 105 ? -14.858 5.114 2.927 1.00 97.88 105 ALA A CA 1
ATOM 829 C C . ALA A 1 105 ? -15.105 3.883 3.812 1.00 97.88 105 ALA A C 1
ATOM 831 O O . ALA A 1 105 ? -16.053 3.876 4.585 1.00 97.88 105 ALA A O 1
ATOM 832 N N . ILE A 1 106 ? -14.171 2.926 3.799 1.00 97.56 106 ILE A N 1
ATOM 833 C CA . ILE A 1 106 ? -14.230 1.699 4.612 1.00 97.56 106 ILE A CA 1
ATOM 834 C C . ILE A 1 106 ? -14.315 1.998 6.114 1.00 97.56 106 ILE A C 1
ATOM 836 O O . ILE A 1 106 ? -14.972 1.273 6.840 1.00 97.56 106 ILE A O 1
ATOM 840 N N . SER A 1 107 ? -13.649 3.048 6.594 1.00 96.94 107 SER A N 1
ATOM 841 C CA . SER A 1 107 ? -13.647 3.435 8.012 1.00 96.94 107 SER A CA 1
ATOM 842 C C . SER A 1 107 ? -15.004 3.973 8.506 1.00 96.94 107 SER A C 1
ATOM 844 O O . SER A 1 107 ? -15.250 3.994 9.711 1.00 96.94 107 SER A O 1
ATOM 846 N N . LYS A 1 108 ? -15.877 4.435 7.597 1.00 92.38 108 LYS A N 1
ATOM 847 C CA . LYS A 1 108 ? -17.171 5.067 7.923 1.00 92.38 108 LYS A CA 1
ATOM 848 C C . LYS A 1 1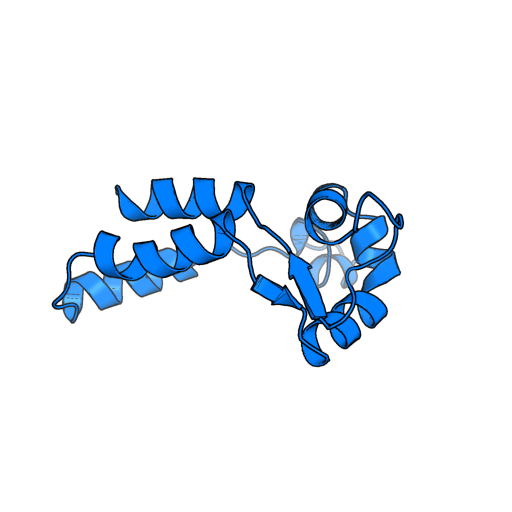08 ? -18.370 4.123 7.854 1.00 92.38 108 LYS A C 1
ATOM 850 O O . LYS A 1 108 ? -19.425 4.486 8.370 1.00 92.38 108 LYS A O 1
ATOM 855 N N . GLU A 1 109 ? -18.219 3.003 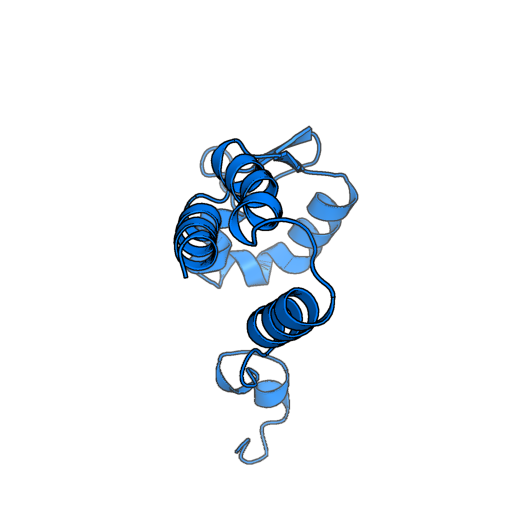7.160 1.00 66.31 109 GLU A N 1
ATOM 856 C CA . GLU A 1 109 ? -19.244 1.969 6.969 1.00 66.31 109 GLU A CA 1
ATOM 857 C C . GLU A 1 109 ? -19.057 0.835 7.983 1.00 66.31 109 GLU A C 1
ATOM 859 O O . GLU A 1 109 ? -20.092 0.299 8.437 1.00 66.31 109 GLU A O 1
#

Foldseek 3Di:
DCPPPVVLCVDDPSVDDDDCVLVVVVVCCVVPNDDQLLVVLVVVLVCQAVWDFQAQVNQVVCVVCVVVLVVDPVSQVFQADPVVRGGDDGRDTGHHNVVSVVSVVSSVD

pLDDT: mean 95.55, std 4.63, range [66.31, 98.56]

Radius of gyration: 17.28 Å; chains: 1; bounding box: 34×36×45 Å

InterPro domains:
  IPR000101 Gamma-glutamyltranspeptidase [PTHR11686] (1-108)
  IPR029055 Nucleophile aminohydrolases, N-terminal [SSF56235] (4-109)

Secondary structure (DSSP, 8-state):
--TT-GGGGTSSGGGPPPP-HHHHHHHHHHHH--S-HHHHHHHHHHHHHH-EEPPHHHHHHHHHHHHHHHH-HHHHHHHEETTTTEE--TT-EE--HHHHHHHHHHTT-

Sequence (109 aa):
MFQGKAQLASSGPLSIAVPGELKGYWELHRKYGSLQWSQLVEPSIQLAESGNYVTDFLESVLKAKKNAIFNDPGMRETFIDPLTNDTWKSGQYIKRPKLAKTLKAISKE

Organism: NCBI:txid1464854